Protein AF-A0A3L8SYF0-F1 (afdb_monomer)

Foldseek 3Di:
DDWEQAPDHDIDHLLQQQAQVQWDAPDPVVSDDIYCPRPDCVQLQAFAVLCVVVVNRVCRNGDGWDFAPPPPGGHT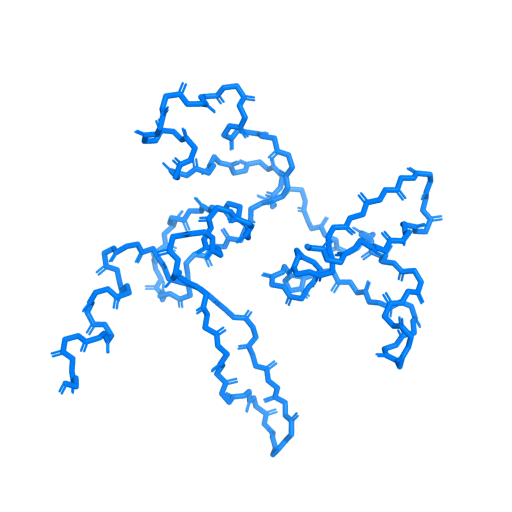HRSVSCVVVVFWDWDDDDDDPDTHTHGHDPVVSVVVVVVD

Solvent-accessible surface area (backbone atoms only — not comparable to full-atom values): 6626 Å² total; per-residue (Å²): 136,63,72,31,46,34,80,55,98,57,74,44,47,51,68,47,42,60,45,30,87,50,35,44,50,77,29,79,90,78,53,37,39,37,39,60,87,67,47,58,70,70,32,42,73,35,56,15,51,65,34,44,79,67,74,34,56,87,56,12,55,50,62,62,36,33,59,28,66,52,87,91,52,82,54,29,28,35,51,67,58,31,52,79,68,70,28,60,46,80,40,88,33,96,52,102,83,39,73,38,52,43,33,35,47,74,77,59,38,52,62,64,56,76,78,113

Sequence (116 aa):
MTWASLVVDGWAHVVCALYIPEVQFANVSTMEPIVLQSVPHDRYNKTCYICDEQGRESKAATGACMTCNKHGCRQAFHVTCAQFAGLLCEEEGNGADNVQYCGYCKYHFNKLVCIY

Organism: Chloebia gouldiae (NCBI:txid44316)

Structure (mmCIF, N/CA/C/O backbone):
data_AF-A0A3L8SYF0-F1
#
_entry.id   AF-A0A3L8SYF0-F1
#
loop_
_atom_site.group_PDB
_atom_site.id
_atom_site.type_symbol
_atom_site.label_atom_id
_atom_site.label_alt_id
_atom_site.label_comp_id
_atom_site.label_asym_id
_atom_site.label_entity_id
_atom_site.label_seq_id
_atom_site.pdbx_PDB_ins_code
_atom_site.Cartn_x
_atom_site.Cartn_y
_atom_site.Cartn_z
_atom_site.occupancy
_atom_site.B_iso_or_equiv
_atom_site.auth_seq_id
_atom_site.auth_comp_id
_atom_site.auth_asym_id
_atom_site.auth_atom_id
_atom_site.pdbx_PDB_model_num
ATOM 1 N N . MET A 1 1 ? 11.358 9.304 1.971 1.00 59.38 1 MET A N 1
ATOM 2 C CA . MET A 1 1 ? 10.650 8.197 1.292 1.00 59.38 1 MET A CA 1
ATOM 3 C C . MET A 1 1 ? 11.144 8.163 -0.142 1.00 59.38 1 MET A C 1
ATOM 5 O O . MET A 1 1 ? 11.102 9.203 -0.785 1.00 59.38 1 MET A O 1
ATOM 9 N N . THR A 1 2 ? 11.707 7.042 -0.588 1.00 77.50 2 THR A N 1
ATOM 10 C CA . THR A 1 2 ? 12.248 6.864 -1.944 1.00 77.50 2 THR A CA 1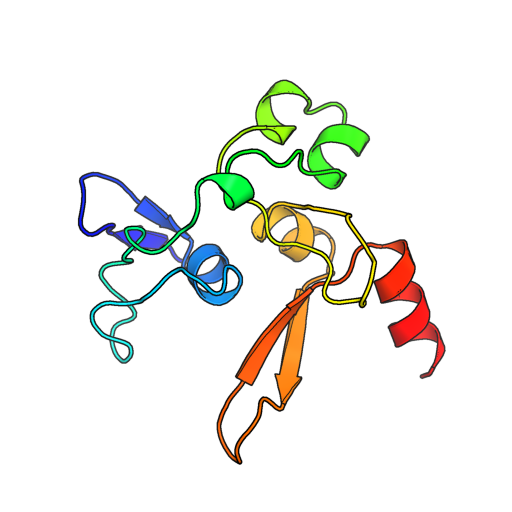
ATOM 11 C C . THR A 1 2 ? 11.112 6.576 -2.932 1.00 77.50 2 THR A C 1
ATOM 13 O O . THR A 1 2 ? 10.226 5.761 -2.657 1.00 77.50 2 THR A O 1
ATOM 16 N N . TRP A 1 3 ? 11.111 7.285 -4.059 1.00 81.31 3 TRP A N 1
ATOM 17 C CA . TRP A 1 3 ? 10.147 7.140 -5.153 1.00 81.31 3 TRP A CA 1
ATOM 18 C C . TRP A 1 3 ? 10.825 6.457 -6.337 1.00 81.31 3 TRP A C 1
ATOM 20 O O . TRP A 1 3 ? 12.015 6.674 -6.546 1.00 81.31 3 TRP A O 1
ATOM 30 N N . ALA A 1 4 ? 10.072 5.678 -7.110 1.00 80.00 4 ALA A N 1
ATOM 31 C CA . ALA A 1 4 ? 10.525 5.133 -8.385 1.00 80.00 4 ALA A CA 1
ATOM 32 C C . ALA A 1 4 ? 9.458 5.341 -9.468 1.00 80.00 4 ALA A C 1
ATOM 34 O O . ALA A 1 4 ? 8.254 5.407 -9.177 1.00 80.00 4 ALA A O 1
ATOM 35 N N . SER A 1 5 ? 9.920 5.479 -10.710 1.00 79.19 5 SER A N 1
ATOM 36 C CA . SER A 1 5 ? 9.067 5.677 -11.881 1.00 79.19 5 SER A CA 1
ATOM 37 C C . SER A 1 5 ? 8.226 4.432 -12.152 1.00 79.19 5 SER A C 1
ATOM 39 O O . SER A 1 5 ? 8.700 3.299 -12.011 1.00 79.19 5 SER A O 1
ATOM 41 N N . LEU A 1 6 ? 6.976 4.635 -12.557 1.00 76.94 6 LEU A N 1
ATOM 42 C CA . LEU A 1 6 ? 6.130 3.560 -13.067 1.00 76.94 6 LEU A CA 1
ATOM 43 C C . LEU A 1 6 ? 6.511 3.219 -14.520 1.00 76.94 6 LEU A C 1
ATOM 45 O O . LEU A 1 6 ? 7.102 4.028 -15.229 1.00 76.94 6 LEU A O 1
ATOM 49 N N . VAL A 1 7 ? 6.153 2.012 -14.982 1.00 68.94 7 VAL A N 1
ATOM 50 C CA . VAL A 1 7 ? 6.227 1.652 -16.420 1.00 68.94 7 VAL A CA 1
ATOM 51 C C . VAL A 1 7 ? 5.303 2.536 -17.273 1.00 68.94 7 VAL A C 1
ATOM 53 O O . VAL A 1 7 ? 5.564 2.768 -18.450 1.00 68.94 7 VAL A O 1
ATOM 56 N N . VAL A 1 8 ? 4.211 3.015 -16.678 1.00 79.38 8 VAL A N 1
ATOM 57 C CA . VAL A 1 8 ? 3.313 4.035 -17.241 1.00 79.38 8 VAL A CA 1
ATOM 58 C C . VAL A 1 8 ? 3.696 5.420 -16.709 1.00 79.38 8 VAL A C 1
ATOM 60 O O . VAL A 1 8 ? 4.491 5.512 -15.780 1.00 79.38 8 VAL A O 1
ATOM 63 N N . ASP A 1 9 ? 3.115 6.498 -17.241 1.00 83.88 9 ASP A N 1
ATOM 64 C CA . ASP A 1 9 ? 3.342 7.838 -16.683 1.00 83.88 9 ASP A CA 1
ATOM 65 C C . ASP A 1 9 ? 2.879 7.903 -15.213 1.00 83.88 9 ASP A C 1
ATOM 67 O O . ASP A 1 9 ? 1.722 7.605 -14.898 1.00 83.88 9 ASP A O 1
ATOM 71 N N . GLY A 1 10 ? 3.799 8.228 -14.299 1.00 91.12 10 GLY A N 1
ATOM 72 C CA . GLY A 1 10 ? 3.535 8.316 -12.863 1.00 91.12 10 GLY A CA 1
ATOM 73 C C . GLY A 1 10 ? 4.652 7.776 -11.964 1.00 91.12 10 GLY A C 1
ATOM 74 O O . GLY A 1 10 ? 5.718 7.356 -12.412 1.00 91.12 10 GLY A O 1
ATOM 75 N N . TRP A 1 11 ? 4.384 7.792 -10.656 1.00 93.38 11 TRP A N 1
ATOM 76 C CA . TRP A 1 11 ? 5.349 7.457 -9.606 1.00 93.38 11 TRP A CA 1
ATOM 77 C C . TRP A 1 11 ? 4.697 6.611 -8.517 1.00 93.38 11 TRP A C 1
ATOM 79 O O . TRP A 1 11 ? 3.526 6.800 -8.183 1.00 93.38 11 TRP A O 1
ATOM 89 N N . ALA A 1 12 ? 5.476 5.723 -7.907 1.00 94.69 12 ALA A N 1
ATOM 90 C CA . ALA A 1 12 ? 5.076 5.005 -6.704 1.00 94.69 12 ALA A CA 1
ATOM 91 C C . ALA A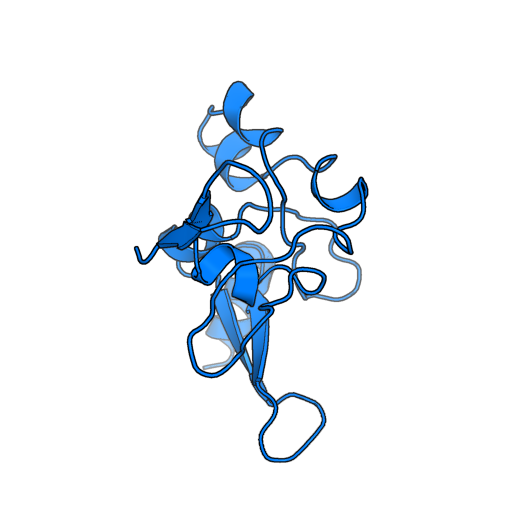 1 12 ? 6.205 5.009 -5.671 1.00 94.69 12 ALA A C 1
ATOM 93 O O . ALA A 1 12 ? 7.385 5.135 -5.999 1.00 94.69 12 ALA A O 1
ATOM 94 N N . HIS A 1 13 ? 5.843 4.882 -4.394 1.00 95.50 13 HIS A N 1
ATOM 95 C CA . HIS A 1 13 ? 6.846 4.686 -3.356 1.00 95.50 13 HIS A CA 1
ATOM 96 C C . HIS A 1 13 ? 7.453 3.291 -3.483 1.00 95.50 13 HIS A C 1
ATOM 98 O O . HIS A 1 13 ? 6.716 2.308 -3.586 1.00 95.50 13 HIS A O 1
ATOM 104 N N . VAL A 1 14 ? 8.771 3.194 -3.332 1.00 95.69 14 VAL A N 1
ATOM 105 C CA . VAL A 1 14 ? 9.470 1.902 -3.297 1.00 95.69 14 VAL A CA 1
ATOM 106 C C . VAL A 1 14 ? 8.927 1.016 -2.169 1.00 95.69 14 VAL A C 1
ATOM 108 O O . VAL A 1 14 ? 8.674 -0.164 -2.377 1.00 95.69 14 VAL A O 1
ATOM 111 N N . VAL A 1 15 ? 8.630 1.596 -0.998 1.00 96.19 15 VAL A N 1
ATOM 112 C CA . VAL A 1 15 ? 8.021 0.848 0.117 1.00 96.19 15 VAL A CA 1
ATOM 113 C C . VAL A 1 15 ? 6.638 0.296 -0.242 1.00 96.19 15 VAL A C 1
ATOM 115 O O . VAL A 1 15 ? 6.331 -0.838 0.101 1.00 96.19 15 VAL A O 1
ATOM 118 N N . CYS A 1 16 ? 5.808 1.041 -0.984 1.00 97.19 16 CYS A N 1
ATOM 119 C CA . CYS A 1 16 ? 4.512 0.523 -1.427 1.00 97.19 16 CYS A CA 1
ATOM 120 C C . CYS A 1 16 ? 4.685 -0.681 -2.356 1.00 97.19 16 CYS A C 1
ATOM 122 O O . CYS A 1 16 ? 3.915 -1.628 -2.256 1.00 97.19 16 CYS A O 1
ATOM 124 N N . ALA A 1 17 ? 5.688 -0.641 -3.233 1.00 96.44 17 ALA A N 1
ATOM 125 C CA . ALA A 1 17 ? 5.990 -1.743 -4.135 1.00 96.44 17 ALA A CA 1
ATOM 126 C C . ALA A 1 17 ? 6.515 -2.987 -3.404 1.00 96.44 17 ALA A C 1
ATOM 128 O O . ALA A 1 17 ? 6.154 -4.092 -3.776 1.00 96.44 17 ALA A O 1
ATOM 129 N N . LEU A 1 18 ? 7.297 -2.821 -2.334 1.00 95.62 18 LEU A N 1
ATOM 130 C CA . LEU A 1 18 ? 7.786 -3.949 -1.531 1.00 95.62 18 LEU A CA 1
ATOM 131 C C . LEU A 1 18 ? 6.668 -4.668 -0.756 1.00 95.62 18 LEU A C 1
ATOM 133 O O . LEU A 1 18 ? 6.687 -5.887 -0.645 1.00 95.62 18 LEU A O 1
ATOM 137 N N . TYR A 1 19 ? 5.695 -3.925 -0.220 1.00 97.38 19 TYR A N 1
ATOM 138 C CA . TYR A 1 19 ? 4.682 -4.460 0.707 1.00 97.38 19 TYR A CA 1
ATOM 139 C C . TYR A 1 19 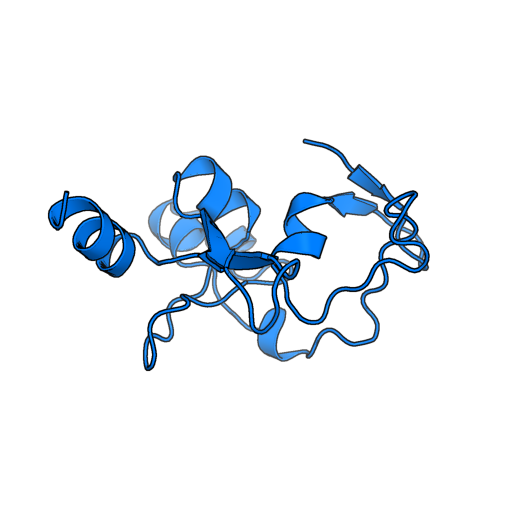? 3.319 -4.776 0.057 1.00 97.38 19 TYR A C 1
ATOM 141 O O . TYR A 1 19 ? 2.397 -5.223 0.745 1.00 97.38 19 TYR A O 1
ATOM 149 N N . ILE A 1 20 ? 3.156 -4.543 -1.250 1.00 97.31 20 ILE A N 1
ATOM 150 C CA . ILE A 1 20 ? 2.019 -5.053 -2.030 1.00 97.31 20 ILE A CA 1
ATOM 151 C C . ILE A 1 20 ? 2.525 -6.245 -2.854 1.00 97.31 20 ILE A C 1
ATOM 153 O O . ILE A 1 20 ? 3.254 -6.017 -3.817 1.00 97.31 20 ILE A O 1
ATOM 157 N N . PRO A 1 21 ? 2.141 -7.495 -2.521 1.00 94.12 21 PRO A N 1
ATOM 158 C CA . PRO A 1 21 ? 2.775 -8.699 -3.073 1.00 94.12 21 PRO A CA 1
ATOM 159 C C . PRO A 1 21 ? 2.744 -8.808 -4.597 1.00 94.12 21 PRO A C 1
ATOM 161 O O . PRO A 1 21 ? 3.603 -9.444 -5.197 1.00 94.12 21 PRO A O 1
ATOM 164 N N . GLU A 1 22 ? 1.723 -8.228 -5.223 1.00 96.94 22 GLU A N 1
ATOM 165 C CA . GLU A 1 22 ? 1.529 -8.301 -6.667 1.00 96.94 22 GLU A CA 1
ATOM 166 C C . GLU A 1 22 ? 2.268 -7.197 -7.442 1.00 96.94 22 GLU A C 1
ATOM 168 O O . GLU A 1 22 ? 2.270 -7.213 -8.673 1.00 96.94 22 GLU A O 1
ATOM 173 N N . VAL A 1 23 ? 2.892 -6.234 -6.753 1.00 96.25 23 VAL A N 1
ATOM 174 C CA . VAL A 1 23 ? 3.749 -5.230 -7.393 1.00 96.25 23 VAL A CA 1
ATOM 175 C C . VAL A 1 23 ? 5.117 -5.839 -7.684 1.00 96.25 23 VAL A C 1
ATOM 177 O O . VAL A 1 23 ? 5.681 -6.571 -6.876 1.00 96.25 23 VAL A O 1
ATOM 180 N N . GLN A 1 24 ? 5.665 -5.525 -8.854 1.00 95.19 24 GLN A N 1
ATOM 181 C CA . GLN A 1 24 ? 6.956 -6.043 -9.296 1.00 95.19 24 GLN A CA 1
ATOM 182 C C . GLN A 1 24 ? 7.906 -4.898 -9.638 1.00 95.19 24 GLN A C 1
ATOM 184 O O . GLN A 1 24 ? 7.483 -3.792 -9.977 1.00 95.19 24 GLN A O 1
ATOM 189 N N . PHE A 1 25 ? 9.203 -5.180 -9.594 1.00 94.88 25 PHE A N 1
ATOM 190 C CA . PHE A 1 25 ? 10.232 -4.328 -10.180 1.00 94.88 25 PHE A CA 1
ATOM 191 C C . PHE A 1 25 ? 10.706 -4.971 -11.479 1.00 94.88 25 PHE A C 1
ATOM 193 O O . PHE A 1 25 ? 11.006 -6.164 -11.497 1.00 94.88 25 PHE A O 1
ATOM 200 N N . ALA A 1 26 ? 10.791 -4.196 -12.560 1.00 93.88 26 ALA A N 1
ATOM 201 C CA . ALA A 1 26 ? 11.329 -4.706 -13.822 1.00 93.88 26 ALA A CA 1
ATOM 202 C C . ALA A 1 26 ? 12.817 -5.083 -13.696 1.00 93.88 26 ALA A C 1
ATOM 204 O O . ALA A 1 26 ? 13.270 -6.040 -14.321 1.00 93.88 26 ALA A O 1
ATOM 205 N N . ASN A 1 27 ? 13.562 -4.366 -12.852 1.00 92.50 27 ASN A N 1
ATOM 206 C CA . ASN A 1 27 ? 14.909 -4.728 -12.437 1.00 92.50 27 ASN A CA 1
ATOM 207 C C . ASN A 1 27 ? 15.018 -4.634 -10.908 1.00 92.50 27 ASN A C 1
ATOM 209 O O . ASN A 1 27 ? 14.852 -3.564 -10.327 1.00 92.50 27 ASN A O 1
ATOM 213 N N . VAL A 1 28 ? 15.297 -5.763 -10.254 1.00 90.88 28 VAL A N 1
ATOM 214 C CA . VAL A 1 28 ? 15.396 -5.858 -8.787 1.00 90.88 28 VAL A CA 1
ATOM 215 C C . VAL A 1 28 ? 16.676 -5.238 -8.221 1.00 90.88 28 VAL A C 1
ATOM 217 O O . VAL A 1 28 ? 16.688 -4.843 -7.062 1.00 90.88 28 VAL A O 1
ATOM 220 N N . SER A 1 29 ? 17.739 -5.113 -9.022 1.00 91.25 29 SER A N 1
ATOM 221 C CA . SER A 1 29 ? 18.997 -4.483 -8.602 1.00 91.25 29 SER A CA 1
ATOM 222 C C . SER A 1 29 ? 18.890 -2.961 -8.568 1.00 91.25 29 SER A C 1
ATOM 224 O O . SER A 1 29 ? 19.468 -2.329 -7.690 1.00 91.25 29 SER A O 1
ATOM 226 N N . THR A 1 30 ? 18.155 -2.370 -9.513 1.00 92.56 30 THR A N 1
ATOM 227 C CA . THR A 1 30 ? 17.921 -0.915 -9.565 1.00 92.56 30 THR A CA 1
ATOM 228 C C . THR A 1 30 ? 16.605 -0.502 -8.907 1.00 92.56 30 THR A C 1
ATOM 230 O O . THR A 1 30 ? 16.412 0.675 -8.625 1.00 92.56 30 THR A O 1
ATOM 233 N N . MET A 1 31 ? 15.713 -1.462 -8.636 1.00 92.62 31 MET A N 1
ATOM 234 C CA . MET A 1 31 ? 14.359 -1.249 -8.116 1.00 92.62 31 MET A CA 1
ATOM 235 C C . MET A 1 31 ? 13.506 -0.327 -9.002 1.00 92.62 31 MET A C 1
ATOM 237 O O . MET A 1 31 ? 12.677 0.442 -8.511 1.00 92.62 31 MET A O 1
ATOM 241 N N . GLU A 1 32 ? 13.682 -0.418 -10.321 1.00 91.19 32 GLU A N 1
ATOM 242 C CA . GLU A 1 32 ? 12.931 0.385 -11.287 1.00 91.19 32 GLU A CA 1
ATOM 243 C C . GLU A 1 32 ? 12.853 -0.261 -12.684 1.00 91.19 32 GLU A C 1
ATOM 245 O O . GLU A 1 32 ? 13.716 -1.066 -13.048 1.00 91.19 32 GLU A O 1
ATOM 250 N N . PRO A 1 33 ? 11.849 0.118 -13.496 1.00 93.94 33 PRO A N 1
ATOM 251 C CA . PRO A 1 33 ? 10.593 0.754 -13.087 1.00 93.94 33 PRO A CA 1
ATOM 252 C C . PRO A 1 33 ? 9.711 -0.166 -12.226 1.00 93.94 33 PRO A C 1
ATOM 254 O O . PRO A 1 33 ? 9.839 -1.394 -12.251 1.00 93.94 33 PRO A O 1
ATOM 257 N N . ILE A 1 34 ? 8.785 0.442 -11.482 1.00 96.12 34 ILE A N 1
ATOM 258 C CA . ILE A 1 34 ? 7.727 -0.272 -10.759 1.00 96.12 34 ILE A CA 1
ATOM 259 C C . ILE A 1 34 ? 6.632 -0.698 -11.752 1.00 96.12 34 ILE A C 1
ATOM 261 O O . ILE A 1 34 ? 6.117 0.108 -12.534 1.00 96.12 34 ILE A O 1
ATOM 265 N N . VAL A 1 35 ? 6.243 -1.971 -11.686 1.00 95.56 35 VAL A N 1
ATOM 266 C CA . VAL A 1 35 ? 5.240 -2.609 -12.547 1.00 95.56 35 VAL A CA 1
ATOM 267 C C . VAL A 1 35 ? 3.983 -2.929 -11.734 1.00 95.56 35 VAL A C 1
ATOM 269 O O . VAL A 1 35 ? 4.037 -3.688 -10.769 1.00 95.56 35 VAL A O 1
ATOM 272 N N . LEU A 1 36 ? 2.836 -2.369 -12.140 1.00 95.31 36 LEU A N 1
ATOM 273 C CA . LEU A 1 36 ? 1.541 -2.536 -11.453 1.00 95.31 36 LEU A CA 1
ATOM 274 C C . LEU A 1 36 ? 0.555 -3.463 -12.186 1.00 95.31 36 LEU A C 1
ATOM 276 O O . LEU A 1 36 ? -0.561 -3.655 -11.718 1.00 95.31 36 LEU A O 1
ATOM 280 N N . GLN A 1 37 ? 0.932 -4.021 -13.341 1.00 93.94 37 GLN A N 1
ATOM 281 C CA . GLN A 1 37 ? 0.014 -4.764 -14.224 1.00 93.94 37 GLN A CA 1
ATOM 282 C C . GLN A 1 37 ? -0.614 -5.997 -13.557 1.00 93.94 37 GLN A C 1
ATOM 284 O O . GLN A 1 37 ? -1.739 -6.364 -13.882 1.00 93.94 37 GLN A O 1
ATOM 289 N N . SER A 1 38 ? 0.104 -6.606 -12.614 1.00 95.12 38 SER A N 1
ATOM 290 C CA . SER A 1 38 ? -0.338 -7.796 -11.885 1.00 95.12 38 SER A CA 1
ATOM 291 C C . SER A 1 38 ? -1.163 -7.466 -10.634 1.00 95.12 38 SER A C 1
ATOM 293 O O . SER A 1 38 ? -1.667 -8.382 -9.988 1.00 95.12 38 SER A O 1
ATOM 295 N N . VAL A 1 39 ? -1.321 -6.183 -10.273 1.00 96.62 39 VAL A N 1
ATOM 296 C CA . VAL A 1 39 ? -2.036 -5.776 -9.054 1.00 96.62 39 VAL A CA 1
ATOM 297 C C . VAL A 1 39 ? -3.547 -5.935 -9.256 1.00 96.62 39 VAL A C 1
ATOM 299 O O . VAL A 1 39 ? -4.130 -5.246 -10.096 1.00 96.62 39 VAL A O 1
ATOM 302 N N . PRO A 1 40 ? -4.224 -6.802 -8.482 1.00 97.19 40 PRO A N 1
ATOM 303 C CA . PRO A 1 40 ? -5.643 -7.050 -8.677 1.00 97.19 40 PRO A CA 1
ATOM 304 C C . PRO A 1 40 ? -6.484 -5.855 -8.222 1.00 97.19 40 PRO A C 1
ATOM 306 O O . PRO A 1 40 ? -6.157 -5.167 -7.251 1.00 97.19 40 PRO A O 1
ATOM 309 N N . HIS A 1 41 ? -7.631 -5.659 -8.878 1.00 95.69 41 HIS A N 1
ATOM 310 C CA . HIS A 1 41 ? -8.566 -4.567 -8.574 1.00 95.69 41 HIS A CA 1
ATOM 311 C C . HIS A 1 41 ? -9.023 -4.568 -7.102 1.00 95.69 41 HIS A C 1
ATOM 313 O O . HIS A 1 41 ? -9.278 -3.521 -6.507 1.00 95.69 41 HIS A O 1
ATOM 319 N N . ASP A 1 42 ? -9.050 -5.745 -6.476 1.00 96.00 42 ASP A N 1
ATOM 320 C CA . ASP A 1 42 ? -9.355 -5.926 -5.060 1.00 96.00 42 ASP A CA 1
ATOM 321 C C . ASP A 1 42 ? -8.450 -5.120 -4.127 1.00 96.00 42 ASP A C 1
ATOM 323 O O . ASP A 1 42 ? -8.919 -4.728 -3.061 1.00 96.00 42 ASP A O 1
ATOM 327 N N . ARG A 1 43 ? -7.191 -4.846 -4.505 1.00 97.44 43 ARG A N 1
ATOM 328 C CA . ARG A 1 43 ? -6.266 -4.009 -3.720 1.00 97.44 43 ARG A CA 1
ATOM 329 C C . ARG A 1 43 ? -6.694 -2.543 -3.710 1.00 97.44 43 ARG A C 1
ATOM 331 O O . ARG A 1 43 ? -6.503 -1.874 -2.696 1.00 97.44 43 ARG A O 1
ATOM 338 N N . TYR A 1 44 ? -7.281 -2.066 -4.806 1.00 96.75 44 TYR A N 1
ATOM 339 C CA . TYR A 1 44 ? -7.755 -0.688 -4.978 1.00 96.75 44 TYR A CA 1
ATOM 340 C C . TYR A 1 44 ? -9.168 -0.467 -4.417 1.00 96.75 44 TYR A C 1
ATOM 342 O O . TYR A 1 44 ? -9.544 0.657 -4.112 1.00 96.75 44 TYR A O 1
ATOM 350 N N . ASN A 1 45 ? -9.933 -1.545 -4.214 1.00 95.56 45 ASN A N 1
ATOM 351 C CA . ASN A 1 45 ? -11.296 -1.510 -3.667 1.00 95.56 45 ASN A CA 1
ATOM 352 C C . ASN A 1 45 ? -11.366 -1.650 -2.138 1.00 95.56 45 ASN A C 1
ATOM 354 O O . ASN A 1 45 ? -12.421 -1.985 -1.593 1.00 95.56 45 ASN A O 1
ATOM 358 N N . LYS A 1 46 ? -10.252 -1.478 -1.423 1.00 97.12 46 LYS A N 1
ATOM 359 C CA . LYS A 1 46 ? -10.243 -1.545 0.044 1.00 97.12 46 LYS A CA 1
ATOM 360 C C . LYS A 1 46 ? -10.245 -0.151 0.653 1.00 97.12 46 LYS A C 1
ATOM 362 O O . LYS A 1 46 ? -9.642 0.775 0.122 1.00 97.12 46 LYS A O 1
ATOM 367 N N . THR A 1 47 ? -10.842 -0.056 1.835 1.00 98.00 47 THR A N 1
ATOM 368 C CA . THR A 1 47 ? -10.763 1.128 2.688 1.00 98.00 47 THR A CA 1
ATOM 369 C C . THR A 1 47 ? -9.615 0.967 3.675 1.00 98.00 47 THR A C 1
ATOM 371 O O . THR A 1 47 ? -9.570 -0.001 4.436 1.00 98.00 47 THR A O 1
ATOM 374 N N . CYS A 1 48 ? -8.689 1.922 3.683 1.00 98.62 48 CYS A N 1
ATOM 375 C CA . CYS A 1 48 ? -7.635 2.002 4.682 1.00 98.62 48 CYS A CA 1
ATOM 376 C C . CYS A 1 48 ? -8.220 2.408 6.039 1.00 98.62 48 CYS A C 1
ATOM 378 O O . CYS A 1 48 ? -8.547 3.579 6.245 1.00 98.62 48 CYS A O 1
ATOM 380 N N . TYR A 1 49 ? -8.284 1.465 6.984 1.00 98.31 49 TYR A N 1
ATOM 381 C CA . TYR A 1 49 ? -8.868 1.719 8.307 1.00 98.31 49 TYR A CA 1
ATOM 382 C C . TYR A 1 49 ? -8.110 2.809 9.085 1.00 98.31 49 TYR A C 1
ATOM 384 O O . TYR A 1 49 ? -8.698 3.529 9.879 1.00 98.31 49 TYR A O 1
ATOM 392 N N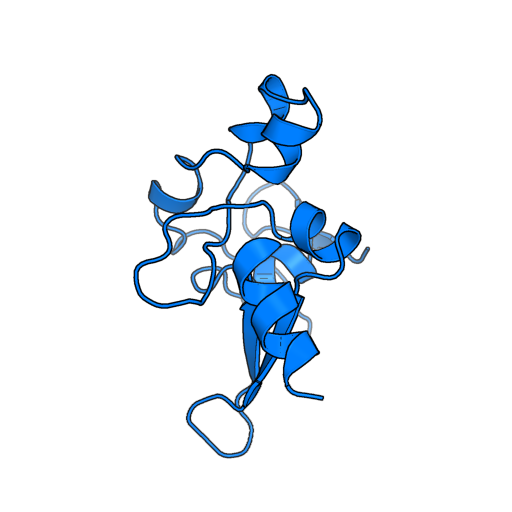 . ILE A 1 50 ? -6.806 2.976 8.83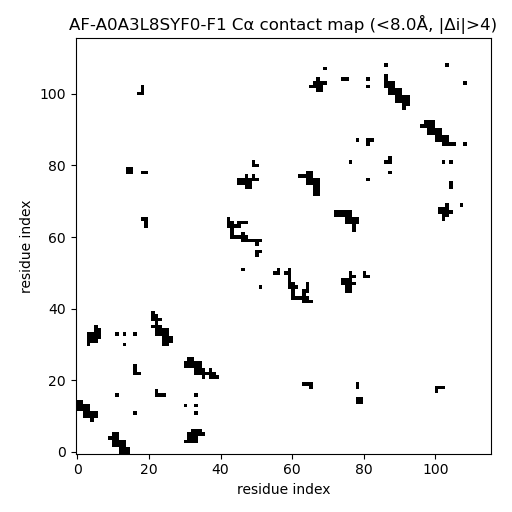3 1.00 98.38 50 ILE A N 1
ATOM 393 C CA . ILE A 1 50 ? -5.987 4.009 9.488 1.00 98.38 50 ILE A CA 1
ATOM 394 C C . ILE A 1 50 ? -6.369 5.409 8.989 1.00 98.38 50 ILE A C 1
ATOM 396 O O . ILE A 1 50 ? -6.391 6.356 9.769 1.00 98.38 50 ILE A O 1
ATOM 400 N N . CYS A 1 51 ? -6.651 5.560 7.691 1.00 98.38 51 CYS A N 1
ATOM 401 C CA . CYS A 1 51 ? -7.156 6.820 7.146 1.00 98.38 51 CYS A CA 1
ATOM 402 C C . CYS A 1 51 ? -8.550 7.126 7.697 1.00 98.38 51 CYS A C 1
ATOM 404 O O . CYS A 1 51 ? -8.813 8.270 8.056 1.00 98.38 51 CYS A O 1
ATOM 406 N N . ASP A 1 52 ? -9.399 6.104 7.782 1.00 97.19 52 ASP A N 1
ATOM 407 C CA . ASP A 1 52 ? -10.761 6.198 8.305 1.00 97.19 52 ASP A CA 1
ATOM 408 C C . ASP A 1 52 ? -10.775 6.642 9.780 1.00 97.19 52 ASP A C 1
ATOM 410 O O . ASP A 1 52 ? -11.361 7.667 10.116 1.00 97.19 52 ASP A O 1
ATOM 414 N N . GLU A 1 53 ? -9.982 5.991 10.641 1.00 97.00 53 GLU A N 1
ATOM 415 C CA . GLU A 1 53 ? -9.790 6.371 12.055 1.00 97.00 53 GLU A CA 1
ATOM 416 C C . GLU A 1 53 ? -9.260 7.806 12.241 1.00 97.00 53 GLU A C 1
ATOM 418 O O . GLU A 1 53 ? -9.434 8.403 13.301 1.00 97.00 53 GLU A O 1
ATOM 423 N N . GLN A 1 54 ? -8.587 8.361 11.231 1.00 96.75 54 GLN A N 1
ATOM 424 C CA . GLN A 1 54 ? -8.052 9.726 11.245 1.00 96.75 54 GLN A CA 1
ATOM 425 C C . GLN A 1 54 ? -9.015 10.757 10.633 1.00 96.75 54 GLN A C 1
ATOM 427 O O . GLN A 1 54 ? -8.613 11.903 10.428 1.00 96.75 54 GLN A O 1
ATOM 432 N N . GLY A 1 55 ? -10.248 10.369 10.286 1.00 96.19 55 GLY A N 1
ATOM 433 C CA . GLY A 1 55 ? -11.220 11.247 9.626 1.00 96.19 55 GLY A CA 1
ATOM 434 C C . GLY A 1 55 ? -10.819 11.636 8.198 1.00 96.19 55 GLY A C 1
ATOM 435 O O . GLY A 1 55 ? -11.236 12.673 7.688 1.00 96.19 55 GLY A O 1
ATOM 436 N N . ARG A 1 56 ? -9.965 10.838 7.540 1.00 95.62 56 ARG A N 1
ATOM 437 C CA . ARG A 1 56 ? -9.495 11.050 6.158 1.00 95.62 56 ARG A CA 1
ATOM 438 C C . ARG A 1 56 ? -10.224 10.125 5.183 1.00 95.62 56 ARG A C 1
ATOM 440 O O . ARG A 1 56 ? -9.585 9.488 4.345 1.00 95.62 56 ARG A O 1
ATOM 447 N N . GLU A 1 57 ? -11.548 10.068 5.283 1.00 92.75 57 GLU A N 1
ATOM 448 C CA . GLU A 1 57 ? -12.445 9.192 4.508 1.00 92.75 57 GLU A CA 1
ATOM 449 C C . GLU A 1 57 ? -12.194 9.293 2.995 1.00 92.75 57 GLU A C 1
ATOM 451 O O . GLU A 1 57 ? -12.024 8.285 2.310 1.00 92.75 57 GLU A O 1
ATOM 456 N N . SER A 1 58 ? -12.034 10.519 2.483 1.00 93.19 58 SER A N 1
ATOM 457 C CA . SER A 1 58 ? -11.738 10.776 1.066 1.00 93.19 58 SER A CA 1
ATOM 458 C C . SER A 1 58 ? -10.413 10.176 0.594 1.00 93.19 58 SER A C 1
ATOM 460 O O . SER A 1 58 ? -10.264 9.886 -0.587 1.00 93.19 58 SER A O 1
ATOM 462 N N . LYS A 1 59 ? -9.450 9.968 1.501 1.00 95.50 59 LYS A N 1
ATOM 463 C CA . LYS A 1 59 ? -8.182 9.286 1.208 1.00 95.50 59 LYS A CA 1
ATOM 464 C C . LYS A 1 59 ? -8.242 7.796 1.511 1.00 95.50 59 LYS A C 1
ATOM 466 O O . LYS A 1 59 ? -7.425 7.054 0.972 1.00 95.50 59 LYS A O 1
ATOM 471 N N . ALA A 1 60 ? -9.171 7.347 2.352 1.00 96.31 60 ALA A N 1
ATOM 472 C CA . ALA A 1 60 ? -9.245 5.965 2.804 1.00 96.31 60 ALA A CA 1
ATOM 473 C C . ALA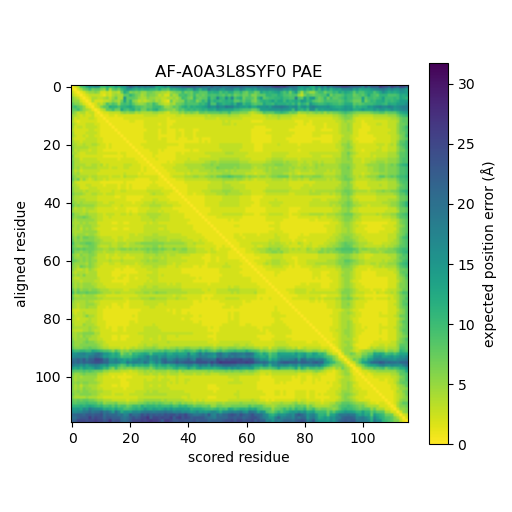 A 1 60 ? -9.491 4.982 1.650 1.00 96.31 60 ALA A C 1
ATOM 475 O O . ALA A 1 60 ? -8.913 3.900 1.668 1.00 96.31 60 ALA A O 1
ATOM 476 N N . ALA A 1 61 ? -10.251 5.389 0.629 1.00 95.38 61 ALA A N 1
ATOM 477 C CA . ALA A 1 61 ? -10.535 4.597 -0.573 1.00 95.38 61 ALA A CA 1
ATOM 478 C C . ALA A 1 61 ? -9.619 4.920 -1.779 1.00 95.38 61 ALA A C 1
ATOM 480 O O . ALA A 1 61 ? -9.940 4.566 -2.909 1.00 95.38 61 ALA A O 1
ATOM 481 N N . THR A 1 62 ? -8.502 5.633 -1.577 1.00 95.44 62 THR A N 1
ATOM 482 C CA . THR A 1 62 ? -7.569 5.983 -2.671 1.00 95.44 62 THR A CA 1
ATOM 483 C C . THR A 1 62 ? -6.390 5.022 -2.737 1.00 95.44 62 THR A C 1
ATOM 485 O O . THR A 1 62 ? -5.901 4.590 -1.702 1.00 95.44 62 THR A O 1
ATOM 488 N N . GLY A 1 63 ? -5.869 4.730 -3.930 1.00 95.50 63 GLY A N 1
ATOM 489 C CA . GLY A 1 63 ? -4.683 3.879 -4.090 1.00 95.50 63 GLY A CA 1
ATOM 490 C C .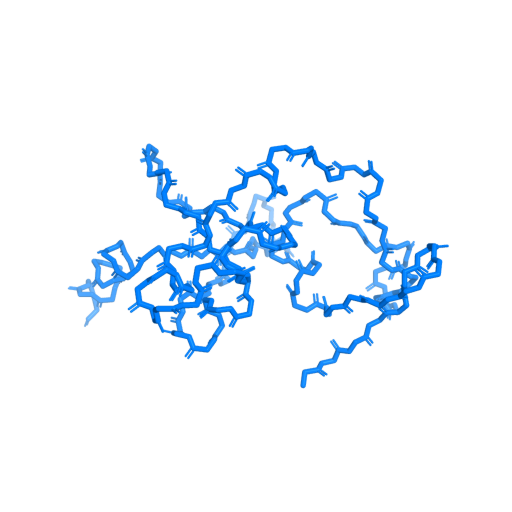 GLY A 1 63 ? -4.893 2.419 -3.663 1.00 95.50 63 GLY A C 1
ATOM 491 O O . GLY A 1 63 ? -6.014 1.975 -3.444 1.00 95.50 63 GLY A O 1
ATOM 492 N N . ALA A 1 64 ? -3.801 1.654 -3.578 1.00 97.56 64 ALA A N 1
ATOM 493 C CA . ALA A 1 64 ? -3.831 0.243 -3.193 1.00 97.56 64 ALA A CA 1
ATOM 494 C C . ALA A 1 64 ? -3.594 0.055 -1.686 1.00 97.56 64 ALA A C 1
ATOM 496 O O . ALA A 1 64 ? -2.707 0.686 -1.104 1.00 97.56 64 ALA A O 1
ATOM 497 N N . CYS A 1 65 ? -4.340 -0.860 -1.066 1.00 98.44 65 CYS A N 1
ATOM 498 C CA . CYS A 1 65 ? -4.119 -1.279 0.316 1.00 98.44 65 CYS A CA 1
ATOM 499 C C . CYS A 1 65 ? -3.462 -2.660 0.400 1.00 98.44 65 CYS A C 1
ATOM 501 O O . CYS A 1 65 ? -3.819 -3.589 -0.330 1.00 98.44 65 CYS A O 1
ATOM 503 N N . MET A 1 66 ? -2.582 -2.817 1.387 1.00 98.06 66 MET A N 1
ATOM 504 C CA . MET A 1 66 ? -2.188 -4.129 1.887 1.00 98.06 66 MET A CA 1
ATOM 505 C C . MET A 1 66 ? -3.224 -4.635 2.900 1.00 98.06 66 MET A C 1
ATOM 507 O O . MET A 1 66 ? -4.053 -3.875 3.410 1.00 98.06 66 MET A O 1
ATOM 511 N N . THR A 1 67 ? -3.187 -5.932 3.185 1.00 97.94 67 THR A N 1
ATOM 512 C CA . THR A 1 67 ? -4.073 -6.598 4.147 1.00 97.94 67 THR A CA 1
ATOM 513 C C . THR A 1 67 ? -3.267 -7.120 5.324 1.00 97.94 67 THR A C 1
ATOM 515 O O . THR A 1 67 ? -2.135 -7.559 5.143 1.00 97.94 67 THR A O 1
ATOM 518 N N . CYS A 1 68 ? -3.852 -7.101 6.522 1.00 97.94 68 CYS A N 1
ATOM 519 C CA . CYS A 1 68 ? -3.220 -7.674 7.708 1.00 97.94 68 CYS A CA 1
ATOM 520 C C . CYS A 1 68 ? -2.800 -9.133 7.459 1.00 97.94 68 CYS A C 1
ATOM 522 O O . CYS A 1 68 ? -3.618 -9.942 7.028 1.00 97.94 68 CYS A O 1
ATOM 524 N N . ASN A 1 69 ? -1.557 -9.477 7.802 1.00 96.69 69 ASN A N 1
ATOM 525 C CA . ASN A 1 69 ? -0.990 -10.811 7.578 1.00 96.69 69 ASN A CA 1
ATOM 526 C C . ASN A 1 69 ? -1.572 -11.897 8.511 1.00 96.69 69 ASN A C 1
ATOM 528 O O . ASN A 1 69 ? -1.342 -13.089 8.326 1.00 96.69 69 ASN A O 1
ATOM 532 N N . LYS A 1 70 ? -2.373 -11.523 9.521 1.00 96.31 70 LYS A N 1
ATOM 533 C CA . LYS A 1 70 ? -3.053 -12.501 10.378 1.00 96.31 70 LYS A CA 1
ATOM 534 C C . LYS A 1 70 ? -4.144 -13.229 9.590 1.00 96.31 70 LYS A C 1
ATOM 536 O O . LYS A 1 70 ? -5.125 -12.610 9.179 1.00 96.31 70 LYS A O 1
ATOM 541 N N . HIS A 1 71 ? -4.036 -14.555 9.500 1.00 94.94 71 HIS A N 1
ATOM 542 C CA . HIS A 1 71 ? -5.047 -15.409 8.870 1.00 94.94 71 HIS A CA 1
ATOM 543 C C . HIS A 1 71 ? -6.472 -15.105 9.372 1.00 94.94 71 HIS A C 1
ATOM 545 O O . HIS A 1 71 ? -6.733 -15.078 10.577 1.00 94.94 71 HIS A O 1
ATOM 551 N N . GLY A 1 72 ? -7.394 -14.874 8.432 1.00 96.12 72 GLY A N 1
ATOM 552 C CA . GLY A 1 72 ? -8.794 -14.528 8.701 1.00 96.12 72 GLY A CA 1
ATOM 553 C C . GLY A 1 72 ? -9.057 -13.048 9.009 1.00 96.12 72 GLY A C 1
ATOM 554 O O . GLY A 1 72 ? -10.216 -12.633 9.021 1.00 96.12 72 GLY A O 1
ATOM 555 N N . CYS A 1 73 ? -8.025 -12.223 9.215 1.00 97.75 73 CYS A N 1
ATOM 556 C CA . CYS A 1 73 ? -8.201 -10.786 9.396 1.00 97.75 73 CYS A CA 1
ATOM 557 C C . CYS A 1 73 ? -8.472 -10.099 8.052 1.00 97.75 73 CYS A C 1
ATOM 559 O O . CYS A 1 73 ? -7.767 -10.320 7.073 1.00 97.75 73 CYS A O 1
ATOM 561 N N . ARG A 1 74 ? -9.486 -9.229 8.014 1.00 96.81 74 ARG A N 1
ATOM 562 C CA . ARG A 1 74 ? -9.874 -8.476 6.808 1.00 96.81 74 ARG A CA 1
ATOM 563 C C . ARG A 1 74 ? -9.484 -6.999 6.857 1.00 96.81 74 ARG A C 1
ATOM 565 O O . ARG A 1 74 ? -9.879 -6.245 5.975 1.00 96.81 74 ARG A O 1
ATOM 572 N N . GLN A 1 75 ? -8.737 -6.584 7.883 1.00 98.12 75 GLN A N 1
ATOM 573 C CA . GLN A 1 75 ? -8.286 -5.200 7.995 1.00 98.12 75 GLN A CA 1
ATOM 574 C C . GLN A 1 75 ? -7.320 -4.868 6.860 1.00 98.12 75 GLN A C 1
ATOM 576 O O . GLN A 1 75 ? -6.374 -5.619 6.605 1.00 98.12 75 GLN A O 1
ATOM 581 N N . ALA A 1 76 ? -7.564 -3.734 6.213 1.00 98.38 76 ALA A N 1
ATOM 582 C CA . ALA A 1 76 ? -6.780 -3.234 5.098 1.00 98.38 76 ALA A CA 1
ATOM 583 C C . ALA A 1 76 ? -6.277 -1.822 5.394 1.00 98.38 76 ALA A C 1
ATOM 585 O O . ALA A 1 76 ? -6.935 -1.040 6.082 1.00 98.38 76 ALA A O 1
ATOM 586 N N . PHE A 1 77 ? -5.084 -1.507 4.909 1.00 98.56 77 PHE A N 1
ATOM 587 C CA . PHE A 1 77 ? -4.437 -0.228 5.158 1.00 98.56 77 PHE A CA 1
ATOM 588 C C . PHE A 1 77 ? -3.421 0.089 4.068 1.00 98.56 77 PHE A C 1
ATOM 590 O O . PHE A 1 77 ? -2.866 -0.804 3.431 1.00 98.56 77 PHE A O 1
ATOM 597 N N . HIS A 1 78 ? -3.161 1.375 3.845 1.00 98.69 78 HIS A N 1
ATOM 598 C CA . HIS A 1 78 ? -2.050 1.785 2.993 1.00 98.69 78 HIS A CA 1
ATOM 599 C C . HIS A 1 78 ? -0.732 1.375 3.628 1.00 98.69 78 HIS A C 1
ATOM 601 O O . HIS A 1 78 ? -0.552 1.535 4.838 1.00 98.69 78 HIS A O 1
ATOM 607 N N . VAL A 1 79 ? 0.217 0.962 2.791 1.00 98.44 79 VAL A N 1
ATOM 608 C CA . VAL A 1 79 ? 1.579 0.640 3.227 1.00 98.44 79 VAL A CA 1
ATOM 609 C C . VAL A 1 79 ? 2.197 1.810 3.993 1.00 98.44 79 VAL A C 1
ATOM 611 O O . VAL A 1 79 ? 2.687 1.631 5.101 1.00 98.44 79 VAL A O 1
ATOM 614 N N . THR A 1 80 ? 2.104 3.035 3.467 1.00 98.06 80 THR A N 1
ATOM 615 C CA . THR A 1 80 ? 2.653 4.226 4.138 1.00 98.06 80 THR A CA 1
ATOM 616 C C . THR A 1 80 ? 1.929 4.563 5.440 1.00 98.06 80 THR A C 1
ATOM 618 O O . THR A 1 80 ? 2.566 5.012 6.387 1.00 98.06 80 THR A O 1
ATOM 621 N N . CYS A 1 81 ? 0.619 4.309 5.542 1.00 98.44 81 CYS A N 1
ATOM 622 C CA . CYS A 1 81 ? -0.105 4.488 6.803 1.00 98.44 81 CYS A CA 1
ATOM 623 C C . CYS A 1 81 ? 0.376 3.494 7.868 1.00 98.44 81 CYS A C 1
ATOM 625 O O . CYS A 1 81 ? 0.580 3.889 9.013 1.00 98.44 81 CYS A O 1
ATOM 627 N N . ALA A 1 82 ? 0.603 2.232 7.494 1.00 98.06 82 ALA A N 1
ATOM 628 C CA . ALA A 1 82 ? 1.206 1.249 8.389 1.00 98.06 82 ALA A CA 1
ATOM 629 C C . ALA A 1 82 ? 2.662 1.575 8.729 1.00 98.06 82 ALA A C 1
ATOM 631 O O . ALA A 1 82 ? 3.048 1.425 9.883 1.00 98.06 82 ALA A O 1
ATOM 632 N N . GLN A 1 83 ? 3.444 2.086 7.775 1.00 97.44 83 GLN A N 1
ATOM 633 C CA . GLN A 1 83 ? 4.819 2.524 8.011 1.00 97.44 83 GLN A CA 1
ATOM 634 C C . GLN A 1 83 ? 4.878 3.597 9.102 1.00 97.44 83 GLN A C 1
ATOM 636 O O . GLN A 1 83 ? 5.612 3.447 10.073 1.00 97.44 83 GLN A O 1
ATOM 641 N N . PHE A 1 84 ? 4.069 4.653 8.978 1.00 96.94 84 PHE A N 1
ATOM 642 C CA . PHE A 1 84 ? 4.007 5.717 9.984 1.00 96.94 84 PHE A CA 1
ATOM 643 C C . PHE A 1 84 ? 3.480 5.233 11.339 1.00 96.94 84 PHE A C 1
ATOM 645 O O . PHE A 1 84 ? 3.856 5.782 12.369 1.00 96.94 84 PHE A O 1
ATOM 652 N N . ALA A 1 85 ? 2.615 4.218 11.345 1.00 96.56 85 ALA A N 1
ATOM 653 C CA . ALA A 1 85 ? 2.082 3.621 12.563 1.00 96.56 85 ALA A CA 1
ATOM 654 C C . ALA A 1 85 ? 2.999 2.545 13.181 1.00 96.56 85 ALA A C 1
ATOM 656 O O . ALA A 1 85 ? 2.638 1.994 14.218 1.00 96.56 85 ALA A O 1
ATOM 657 N N . GLY A 1 86 ? 4.145 2.227 12.562 1.00 96.56 86 GLY A N 1
ATOM 658 C CA . GLY A 1 86 ? 5.066 1.191 13.042 1.00 96.56 86 GLY A CA 1
ATOM 659 C C . GLY A 1 86 ? 4.516 -0.235 12.928 1.00 96.56 86 GLY A C 1
ATOM 660 O O . GLY A 1 86 ? 4.806 -1.066 13.775 1.00 96.56 86 GLY A O 1
ATOM 661 N N . LEU A 1 87 ? 3.685 -0.507 11.917 1.00 97.38 87 LEU A N 1
ATOM 662 C CA . LEU A 1 87 ? 2.931 -1.760 11.755 1.00 97.38 87 LEU A CA 1
ATOM 663 C C . LEU A 1 87 ? 3.472 -2.692 10.653 1.00 97.38 87 LEU A C 1
ATOM 665 O O . LEU A 1 87 ? 2.847 -3.714 10.351 1.00 97.38 87 LEU A O 1
ATOM 669 N N . LEU A 1 88 ? 4.576 -2.310 10.007 1.00 96.88 88 LEU A N 1
ATOM 670 C CA . LEU A 1 88 ? 5.244 -3.100 8.971 1.00 96.88 88 LEU A CA 1
ATOM 671 C C . LEU A 1 88 ? 6.258 -4.063 9.596 1.00 96.88 88 LEU A C 1
ATOM 673 O O . LEU A 1 88 ? 6.907 -3.721 10.584 1.00 96.88 88 LEU A O 1
ATOM 677 N N . CYS A 1 89 ? 6.393 -5.246 9.003 1.00 94.38 89 CYS A N 1
ATOM 678 C CA . CYS A 1 89 ? 7.299 -6.299 9.443 1.00 94.38 89 CYS A CA 1
ATOM 679 C C . CYS A 1 89 ? 8.025 -6.925 8.247 1.00 94.38 89 CYS A C 1
ATOM 681 O O . CYS A 1 89 ? 7.481 -7.010 7.144 1.00 94.38 89 CYS A O 1
ATOM 683 N N . GLU A 1 90 ? 9.234 -7.406 8.508 1.00 93.25 90 GLU A N 1
ATOM 684 C CA . GLU A 1 90 ? 10.028 -8.222 7.594 1.00 93.25 90 GLU A CA 1
ATOM 685 C C . GLU A 1 90 ? 10.181 -9.596 8.249 1.00 93.25 90 GLU A C 1
ATOM 687 O O . GLU A 1 90 ? 10.695 -9.700 9.362 1.00 93.25 90 GLU A O 1
ATOM 692 N N . GLU A 1 91 ? 9.652 -10.632 7.606 1.00 90.25 91 GLU A N 1
ATOM 693 C CA . GLU A 1 91 ? 9.660 -12.012 8.103 1.00 90.25 91 GLU A CA 1
ATOM 694 C C . GLU A 1 91 ? 10.530 -12.896 7.199 1.00 90.25 91 GLU A C 1
ATOM 696 O O . GLU A 1 91 ? 10.697 -12.610 6.011 1.00 90.25 91 GLU A O 1
ATOM 701 N N . GLU A 1 92 ? 11.078 -13.986 7.743 1.00 86.00 92 GLU A N 1
ATOM 702 C CA . GLU A 1 92 ? 11.748 -15.010 6.934 1.00 86.00 92 GLU A CA 1
ATOM 703 C C . GLU A 1 92 ? 10.723 -15.670 6.001 1.00 86.00 92 GLU A C 1
ATOM 705 O O . GLU A 1 92 ? 9.704 -16.209 6.436 1.00 86.00 92 GLU A O 1
ATOM 710 N N . GLY A 1 93 ? 10.972 -15.593 4.698 1.00 75.31 93 GLY A N 1
ATOM 711 C CA . GLY A 1 93 ? 10.148 -16.212 3.670 1.00 75.31 93 GLY A CA 1
ATOM 712 C C . GLY A 1 93 ? 10.461 -17.698 3.481 1.00 75.31 93 GLY A C 1
ATOM 713 O O . GLY A 1 93 ? 11.350 -18.277 4.103 1.00 75.31 93 GLY A O 1
ATOM 714 N N . ASN A 1 94 ? 9.747 -18.341 2.555 1.00 68.81 94 ASN A N 1
ATOM 715 C CA . ASN A 1 94 ? 10.037 -19.726 2.182 1.00 68.81 94 ASN A CA 1
ATOM 716 C C . ASN A 1 94 ? 11.341 -19.794 1.361 1.00 68.81 94 ASN A C 1
ATOM 718 O O . ASN A 1 94 ? 11.326 -19.627 0.140 1.00 68.81 94 ASN A O 1
ATOM 722 N N . GLY A 1 95 ? 12.466 -20.041 2.031 1.00 65.25 95 GLY A N 1
ATOM 723 C CA . GLY A 1 95 ? 13.790 -20.218 1.425 1.00 65.25 95 GLY A CA 1
ATOM 724 C C . GLY A 1 95 ? 14.844 -19.331 2.085 1.00 65.25 95 GLY A C 1
ATOM 725 O O . GLY A 1 95 ? 14.522 -18.242 2.541 1.00 65.25 95 GLY A O 1
ATOM 726 N N . ALA A 1 96 ? 16.094 -19.802 2.118 1.00 60.03 96 ALA A N 1
ATOM 727 C CA . ALA A 1 96 ? 17.165 -19.273 2.973 1.00 60.03 96 ALA A CA 1
ATOM 728 C C . ALA A 1 96 ? 17.545 -17.789 2.764 1.00 60.03 96 ALA A C 1
ATOM 730 O O . ALA A 1 96 ? 18.255 -17.254 3.601 1.00 60.03 96 ALA A O 1
ATOM 731 N N . ASP A 1 97 ? 17.040 -17.119 1.723 1.00 70.75 97 ASP A N 1
ATOM 732 C CA . ASP A 1 97 ? 17.326 -15.705 1.430 1.00 70.75 97 ASP A CA 1
ATOM 733 C C . ASP A 1 97 ? 16.072 -14.883 1.057 1.00 70.75 97 ASP A C 1
ATOM 735 O O . ASP A 1 97 ? 16.177 -13.738 0.616 1.00 70.75 97 ASP A O 1
ATOM 739 N N . ASN A 1 98 ? 14.868 -15.450 1.193 1.00 82.00 98 ASN A N 1
ATOM 740 C CA . ASN A 1 98 ? 13.636 -14.741 0.845 1.00 82.00 98 ASN A CA 1
ATOM 741 C C . ASN A 1 98 ? 13.127 -13.948 2.051 1.00 82.00 98 ASN A C 1
ATOM 743 O O . ASN A 1 98 ? 12.935 -14.516 3.119 1.00 82.00 98 ASN A O 1
ATOM 747 N N . VAL A 1 99 ? 12.844 -12.657 1.868 1.00 88.25 99 VAL A N 1
ATOM 748 C CA . VAL A 1 99 ? 12.195 -11.813 2.883 1.00 88.25 99 VAL A CA 1
ATOM 749 C C . VAL A 1 99 ? 10.729 -11.625 2.512 1.00 88.25 99 VAL A C 1
ATOM 751 O O . VAL A 1 99 ? 10.403 -11.211 1.398 1.00 88.25 99 VAL A O 1
ATOM 754 N N . GLN A 1 100 ? 9.832 -11.919 3.448 1.00 91.56 100 GLN A N 1
ATOM 755 C CA . GLN A 1 100 ? 8.417 -11.607 3.332 1.00 91.56 100 GLN A CA 1
ATOM 756 C C . GLN A 1 100 ? 8.142 -10.231 3.949 1.00 91.56 100 GLN A C 1
ATOM 758 O O . GLN A 1 100 ? 8.158 -10.057 5.166 1.00 91.56 100 GLN A O 1
ATOM 763 N N . TYR A 1 101 ? 7.831 -9.254 3.098 1.00 95.06 101 TYR A N 1
ATOM 764 C CA . TYR A 1 101 ? 7.392 -7.921 3.512 1.00 95.06 101 TYR A CA 1
ATOM 765 C C . TYR A 1 101 ? 5.895 -7.940 3.834 1.00 95.06 101 TYR A C 1
ATOM 767 O O . TYR A 1 101 ? 5.052 -8.050 2.940 1.00 95.06 101 TYR A O 1
ATOM 775 N N . CYS A 1 102 ? 5.542 -7.860 5.116 1.00 96.06 102 CYS A N 1
ATOM 776 C CA . CYS A 1 102 ? 4.162 -7.979 5.579 1.00 96.06 102 CYS A CA 1
ATOM 777 C C . CYS A 1 102 ? 3.802 -6.900 6.614 1.00 96.06 102 CYS A C 1
ATOM 779 O O . CYS A 1 102 ? 4.573 -5.996 6.921 1.00 96.06 102 CYS A O 1
ATOM 781 N N . GLY A 1 103 ? 2.574 -6.926 7.127 1.00 96.69 103 GLY A N 1
ATOM 782 C CA . GLY A 1 103 ? 2.154 -5.967 8.142 1.00 96.69 103 GLY A CA 1
ATOM 783 C C . GLY A 1 103 ? 0.915 -6.421 8.889 1.00 96.69 103 GLY A C 1
ATOM 784 O O . GLY A 1 103 ? 0.112 -7.220 8.394 1.00 96.69 103 GLY A O 1
ATOM 785 N N . TYR A 1 104 ? 0.731 -5.884 10.090 1.00 97.50 104 TYR A N 1
ATOM 786 C CA . TYR A 1 104 ? -0.349 -6.276 10.989 1.00 97.50 104 TYR A CA 1
ATOM 787 C C . TYR A 1 104 ? -1.187 -5.068 11.389 1.00 97.50 104 TYR A C 1
ATOM 789 O O . TYR A 1 104 ? -0.666 -3.989 11.633 1.00 97.50 104 TYR A O 1
ATOM 797 N N . CYS A 1 105 ? -2.509 -5.223 11.496 1.00 97.94 105 CYS A N 1
ATOM 798 C CA . CYS A 1 105 ? -3.316 -4.156 12.088 1.00 97.94 105 CYS A CA 1
ATOM 799 C C . CYS A 1 105 ? -2.910 -3.949 13.557 1.00 97.94 105 CYS A C 1
ATOM 801 O O . CYS A 1 105 ? -2.437 -4.889 14.200 1.00 97.94 105 CYS A O 1
ATOM 803 N N . LYS A 1 106 ? -3.166 -2.755 14.110 1.00 96.12 106 LYS A N 1
ATOM 804 C CA . LYS A 1 106 ? -2.841 -2.395 15.510 1.00 96.12 106 LYS A CA 1
ATOM 805 C C . LYS A 1 106 ? -3.187 -3.508 16.511 1.00 96.12 106 LYS A C 1
ATOM 807 O O . LYS A 1 106 ? -2.387 -3.844 17.375 1.00 96.12 106 LYS A O 1
ATOM 812 N N . TYR A 1 107 ? -4.362 -4.123 16.356 1.00 95.31 107 TYR A N 1
ATOM 813 C CA . TYR A 1 107 ? -4.820 -5.208 17.225 1.00 95.31 107 TYR A CA 1
ATOM 814 C C . TYR A 1 107 ? -3.916 -6.451 17.187 1.00 95.31 107 TYR A C 1
ATOM 816 O O . TYR A 1 107 ? -3.604 -7.016 18.232 1.00 95.31 107 TYR A O 1
ATOM 824 N N . HIS A 1 108 ? -3.511 -6.900 15.997 1.00 96.38 108 HIS A N 1
ATOM 825 C CA . HIS A 1 108 ? -2.669 -8.089 15.859 1.00 96.38 108 HIS A CA 1
ATOM 826 C C . HIS A 1 108 ? -1.194 -7.786 16.109 1.00 96.38 108 HIS A C 1
ATOM 828 O O . HIS A 1 108 ? -0.516 -8.629 16.685 1.00 96.38 108 HIS A O 1
ATOM 834 N N . PHE A 1 109 ? -0.728 -6.587 15.759 1.00 94.25 109 PHE A N 1
ATOM 835 C CA . PHE A 1 109 ? 0.640 -6.156 16.024 1.00 94.25 109 PHE A CA 1
ATOM 836 C C . PHE A 1 109 ? 0.941 -6.129 17.527 1.00 94.25 109 PHE A C 1
ATOM 838 O O . PHE A 1 109 ? 1.907 -6.737 17.973 1.00 94.25 109 PHE A O 1
ATOM 845 N N . ASN A 1 110 ? 0.054 -5.544 18.339 1.00 90.38 110 ASN A N 1
ATOM 846 C CA . ASN A 1 110 ? 0.240 -5.506 19.794 1.00 90.38 110 ASN A CA 1
ATOM 847 C C . ASN A 1 110 ? 0.356 -6.909 20.406 1.00 90.38 110 ASN A C 1
ATOM 849 O O . ASN A 1 110 ? 1.120 -7.115 21.339 1.00 90.38 110 ASN A O 1
ATOM 853 N N . LYS A 1 111 ? -0.348 -7.902 19.854 1.00 86.50 111 LYS A N 1
ATOM 854 C CA . LYS A 1 111 ? -0.247 -9.292 20.319 1.00 86.50 111 LYS A CA 1
ATOM 855 C C . LYS A 1 111 ? 1.065 -9.978 19.938 1.00 86.50 111 LYS A C 1
ATOM 857 O O . LYS A 1 111 ? 1.411 -10.949 20.594 1.00 86.50 111 LYS A O 1
ATOM 862 N N . LEU A 1 112 ? 1.751 -9.510 18.894 1.00 80.25 112 LEU A N 1
ATOM 863 C CA . LEU A 1 112 ? 3.080 -9.992 18.502 1.00 80.25 112 LEU A CA 1
ATOM 864 C C . LEU A 1 112 ? 4.188 -9.362 19.349 1.00 80.25 112 LEU A C 1
ATOM 866 O O . LEU A 1 112 ? 5.203 -9.999 19.599 1.00 80.25 112 LEU A O 1
ATOM 870 N N . VAL A 1 113 ? 3.984 -8.126 19.807 1.00 65.06 113 VAL A N 1
ATOM 871 C CA . VAL A 1 113 ? 4.944 -7.428 20.672 1.00 65.06 113 VAL A CA 1
ATOM 872 C C . VAL A 1 113 ? 4.804 -7.867 22.130 1.00 65.06 113 VAL A C 1
ATOM 874 O O . VAL A 1 113 ? 5.809 -8.024 22.802 1.00 65.06 113 VAL A O 1
ATOM 877 N N . CYS A 1 114 ? 3.592 -8.157 22.616 1.00 57.12 114 CYS A N 1
ATOM 878 C CA . CYS A 1 114 ? 3.370 -8.627 23.993 1.00 57.12 114 CYS A CA 1
ATOM 879 C C . CYS A 1 114 ? 3.903 -10.046 24.301 1.00 57.12 114 CYS A C 1
ATOM 881 O O . CYS A 1 114 ? 3.635 -10.555 25.388 1.00 57.12 114 CYS A O 1
ATOM 883 N N . ILE A 1 115 ? 4.586 -10.706 23.360 1.00 51.34 115 ILE A N 1
ATOM 884 C CA . ILE A 1 115 ? 5.259 -12.000 23.572 1.00 51.34 115 ILE A CA 1
ATOM 885 C C . ILE A 1 115 ? 6.767 -11.845 23.850 1.00 51.34 115 ILE A C 1
ATOM 887 O O . ILE A 1 115 ? 7.430 -12.852 24.092 1.00 51.34 115 ILE A O 1
ATOM 891 N N . TYR A 1 116 ? 7.283 -10.612 23.838 1.00 42.09 116 TYR A N 1
ATOM 892 C CA . TYR A 1 116 ? 8.642 -10.237 24.240 1.00 42.09 116 TYR A CA 1
ATOM 893 C C . TYR A 1 116 ? 8.593 -9.330 25.473 1.00 42.09 116 TYR A C 1
ATOM 895 O O . TYR A 1 11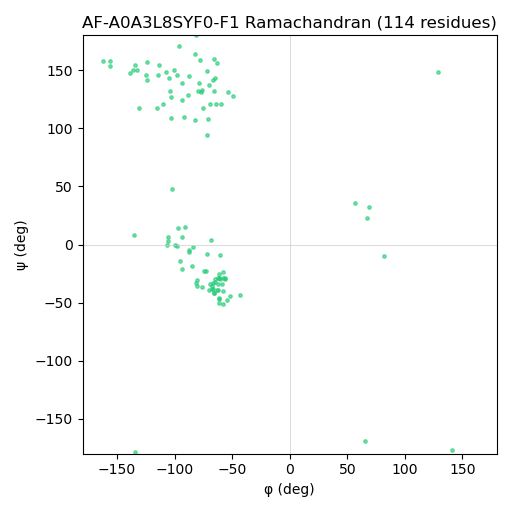6 ? 9.557 -9.391 26.267 1.00 42.09 116 TYR A O 1
#

Secondary structure (DSSP, 8-state):
--EEEBSSSSEEEHHHHHHSTT-EES-TTTT-SEE-TT--HHHHT---HHHHHTT-HHHHTSS--EE-SSTT---EE-HHHHHHTT-EEEEE-SSTT-EEEEE--HHHHHHHHTT-

Radius of gyration: 14.49 Å; Cα contacts (8 Å, |Δi|>4): 199; chains: 1; bounding box: 31×32×42 Å

Nearest PDB structures (foldseek):
  5dah-assembly3_A  TM=9.945E-01  e=4.313E-19  Homo sapiens
  5dah-assembly3_B  TM=9.969E-01  e=3.438E-18  Homo sapiens
  5dag-assembly1_A  TM=9.888E-01  e=4.914E-17  Homo sapiens
  7mju-assembly1_A  TM=9.927E-01  e=1.142E-16  Homo sapiens
  8ge0-assembly3_C  TM=8.585E-01  e=6.597E-08  Homo sapiens

pLDDT: mean 91.22, std 10.91, range [42.09, 98.69]

InterPro domains:
  IPR001965 Zinc finger, PHD-type [SM00249] (47-106)
  IPR013083 Zinc finger, RING/FYVE/PHD-type [G3DSA:3.30.40.10] (4-111)
  IPR019787 Zinc finger, PHD-finger [PS50016] (45-108)
  IPR034732 Extended PHD (ePHD) domain [PS51805] (1-109)
  IPR050701 Histone Modification Regulator [PTHR13793] (10-109)

Mean predicted aligned error: 4.67 Å